Protein AF-A0A7J9GZ99-F1 (afdb_monomer)

pLDDT: mean 81.38, std 11.95, range [52.19, 95.25]

Sequence (91 aa):
MSDDDSWSSFKKRAFVMGINEGNVNHETIGKQIVQRCGGVPLAINAIGSILCFKSQESEWLRVKDSEMWDLEDEGKRMLIVLKLSYKHLPP

Foldseek 3Di:
DPLVVLLVLLCCQLCVVVLCPPPPLLSVLLSLLSVLVVPPNLLSNLVSNLNNPPNDSVVSVCSSPPCLSVPPDPVSSSVVSVVSSVVPDDD

Solvent-accessible surface area (backbone atoms only — not comparable to full-atom values): 5171 Å² total; per-residue (Å²): 104,54,71,67,57,42,46,52,52,23,48,62,34,31,34,67,75,52,81,54,60,91,39,66,66,58,53,55,53,49,51,54,38,45,59,74,38,70,51,39,66,68,55,33,45,35,52,13,53,52,41,39,79,53,82,50,67,67,59,54,48,51,62,63,71,34,73,63,77,72,49,91,47,66,67,59,34,49,54,50,49,50,52,56,36,58,74,69,54,81,134

Radius of gyration: 12.13 Å; Cα contacts (8 Å, |Δi|>4): 85; chains: 1; bounding box: 30×29×25 Å

InterPro domains:
  IPR027417 P-loop containing nucleoside triphosphate hydrolase [SSF52540] (1-91)
  IPR042197 Apoptotic protease-activating factors, helical domain [G3DSA:1.10.8.430] (1-90)

Organism: NCBI:txid34285

Structure (mmCIF, N/CA/C/O backbone):
data_AF-A0A7J9GZ99-F1
#
_entry.id   AF-A0A7J9GZ99-F1
#
loop_
_atom_site.group_PDB
_atom_site.id
_atom_site.type_symbol
_atom_site.label_atom_id
_atom_site.label_alt_id
_atom_site.label_comp_id
_atom_site.label_asym_id
_atom_site.label_entity_id
_atom_site.label_seq_id
_atom_site.pdbx_PDB_ins_code
_atom_site.Cartn_x
_atom_site.Cartn_y
_atom_site.Cartn_z
_atom_site.occupancy
_atom_site.B_iso_or_equiv
_atom_site.auth_seq_id
_atom_site.auth_comp_id
_atom_site.auth_asym_id
_atom_site.auth_atom_id
_atom_site.pdbx_PDB_model_num
ATOM 1 N N . MET A 1 1 ? -11.427 5.776 -10.040 1.00 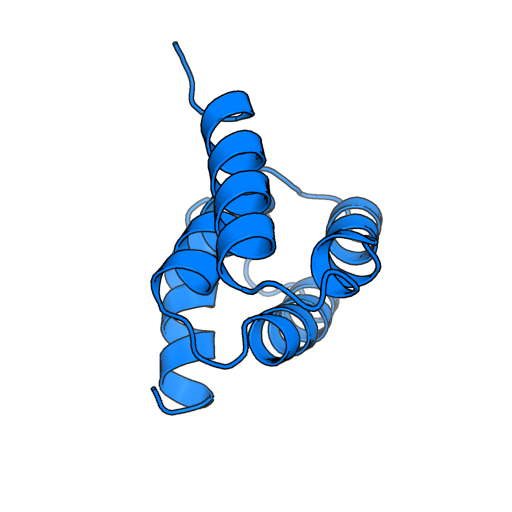61.34 1 MET A N 1
ATOM 2 C CA . MET A 1 1 ? -10.377 5.036 -10.775 1.00 61.34 1 MET A CA 1
ATOM 3 C C . MET A 1 1 ? -10.813 3.585 -10.849 1.00 61.34 1 MET A C 1
ATOM 5 O O . MET A 1 1 ? -11.514 3.169 -9.936 1.00 61.34 1 MET A O 1
ATOM 9 N N . SER A 1 2 ? -10.458 2.847 -11.903 1.00 84.50 2 SER A N 1
ATOM 10 C CA . SER A 1 2 ? -10.588 1.384 -11.874 1.00 84.50 2 SER A CA 1
ATOM 11 C C . SER A 1 2 ? -9.579 0.795 -10.882 1.00 84.50 2 SER A C 1
ATOM 13 O O . SER A 1 2 ? -8.513 1.384 -10.682 1.00 84.50 2 SER A O 1
ATOM 15 N N . ASP A 1 3 ? -9.875 -0.367 -10.302 1.00 81.12 3 ASP A N 1
ATOM 16 C CA . ASP A 1 3 ? -8.941 -1.089 -9.429 1.00 81.12 3 ASP A CA 1
ATOM 17 C C . ASP A 1 3 ? -7.609 -1.378 -10.143 1.00 81.12 3 ASP A C 1
ATOM 19 O O . ASP A 1 3 ? -6.537 -1.250 -9.545 1.00 81.12 3 ASP A O 1
ATOM 23 N N . ASP A 1 4 ? -7.659 -1.656 -11.450 1.00 86.19 4 ASP A N 1
ATOM 24 C CA . ASP A 1 4 ? -6.471 -1.871 -12.282 1.00 86.19 4 ASP A CA 1
ATOM 25 C C . ASP A 1 4 ? -5.636 -0.591 -12.453 1.00 86.19 4 ASP A C 1
ATOM 27 O O . ASP A 1 4 ? -4.404 -0.624 -12.363 1.00 86.19 4 ASP A O 1
ATOM 31 N N . ASP A 1 5 ? -6.290 0.562 -12.633 1.00 89.69 5 ASP A N 1
ATOM 32 C CA . ASP A 1 5 ? -5.613 1.861 -12.739 1.00 89.69 5 ASP A CA 1
ATOM 33 C C . ASP A 1 5 ? -4.963 2.255 -11.409 1.00 89.69 5 ASP A C 1
ATOM 35 O O . ASP A 1 5 ? -3.853 2.804 -11.371 1.00 89.69 5 ASP A O 1
ATOM 39 N N . SER A 1 6 ? -5.657 1.972 -10.305 1.00 92.38 6 SER A N 1
ATOM 40 C CA . SER A 1 6 ? -5.185 2.214 -8.947 1.00 92.38 6 SER A CA 1
ATOM 41 C C . SER A 1 6 ? -3.976 1.340 -8.626 1.00 92.38 6 SER A C 1
ATOM 43 O O . SER A 1 6 ? -2.964 1.858 -8.145 1.00 92.38 6 SER A O 1
ATOM 45 N N . TRP A 1 7 ? -4.024 0.049 -8.968 1.00 94.00 7 TRP A N 1
ATOM 46 C CA . TRP A 1 7 ? -2.888 -0.857 -8.823 1.00 94.00 7 TRP A CA 1
ATOM 47 C C . TRP A 1 7 ? -1.701 -0.440 -9.697 1.00 94.00 7 TRP A C 1
ATOM 49 O O . TRP A 1 7 ? -0.575 -0.369 -9.209 1.00 94.00 7 TRP A O 1
ATOM 59 N N . SER A 1 8 ? -1.934 -0.094 -10.965 1.00 92.31 8 SER A N 1
ATOM 60 C CA . SER A 1 8 ? -0.885 0.376 -11.879 1.00 92.31 8 SER A CA 1
ATOM 61 C C . SER A 1 8 ? -0.187 1.637 -11.356 1.00 92.31 8 SER A C 1
ATOM 63 O O . SER A 1 8 ? 1.044 1.715 -11.329 1.00 92.31 8 SER A O 1
ATOM 65 N N . SER A 1 9 ? -0.961 2.610 -10.869 1.00 91.56 9 SER A N 1
ATOM 66 C CA . SER A 1 9 ? -0.428 3.850 -10.291 1.00 91.56 9 SER A CA 1
ATOM 67 C C . SER A 1 9 ? 0.369 3.589 -9.015 1.00 91.56 9 SER A C 1
ATOM 69 O O . SER A 1 9 ? 1.467 4.121 -8.853 1.00 91.56 9 SER A O 1
ATOM 71 N N . PHE A 1 10 ? -0.146 2.726 -8.139 1.00 93.44 10 PHE A N 1
ATOM 72 C CA . PHE A 1 10 ? 0.563 2.292 -6.943 1.00 93.44 10 PHE A CA 1
ATOM 73 C C . PHE A 1 10 ? 1.886 1.611 -7.294 1.00 93.44 10 PHE A C 1
ATOM 75 O O . PHE A 1 10 ? 2.930 1.987 -6.764 1.00 93.44 10 PHE A O 1
ATOM 82 N N . LYS A 1 11 ? 1.859 0.646 -8.223 1.00 92.19 11 LYS A N 1
ATOM 83 C CA . LYS A 1 11 ? 3.028 -0.152 -8.600 1.00 92.19 11 LYS A CA 1
ATOM 84 C C . LYS A 1 11 ? 4.156 0.736 -9.132 1.00 92.19 11 LYS A C 1
ATOM 86 O O . LYS A 1 11 ? 5.299 0.595 -8.705 1.00 92.19 11 LYS A O 1
ATOM 91 N N . LYS A 1 12 ? 3.825 1.730 -9.965 1.00 91.00 12 LYS A N 1
ATOM 92 C CA . LYS A 1 12 ? 4.782 2.735 -10.468 1.00 91.00 12 LYS A CA 1
ATOM 93 C C . LYS A 1 12 ? 5.469 3.541 -9.363 1.00 91.00 12 LYS A C 1
ATOM 95 O O . LYS A 1 12 ? 6.576 4.021 -9.574 1.00 91.00 12 LYS A O 1
ATOM 100 N N . ARG A 1 13 ? 4.819 3.724 -8.211 1.00 90.00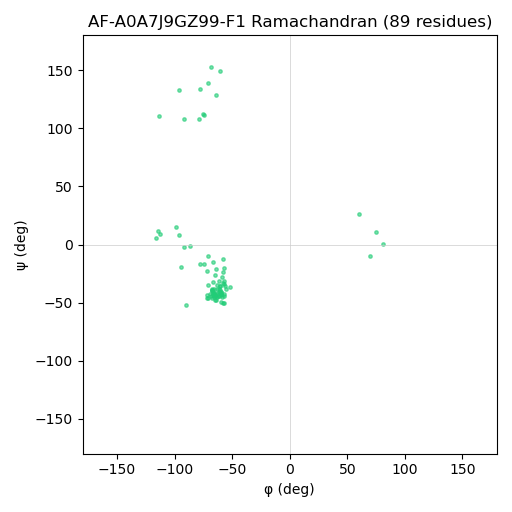 13 ARG A N 1
ATOM 101 C CA . ARG A 1 13 ? 5.373 4.461 -7.066 1.00 90.00 13 ARG A CA 1
ATOM 102 C C . ARG A 1 13 ? 6.135 3.541 -6.116 1.00 90.00 13 ARG A C 1
ATOM 104 O O . ARG A 1 13 ? 7.294 3.810 -5.831 1.00 90.00 13 ARG A O 1
ATOM 111 N N . ALA A 1 14 ? 5.515 2.445 -5.686 1.00 89.50 14 ALA A N 1
ATOM 112 C CA . ALA A 1 14 ? 6.049 1.542 -4.664 1.00 89.50 14 ALA A CA 1
ATOM 113 C C . ALA A 1 14 ? 7.231 0.685 -5.133 1.00 89.50 14 ALA A C 1
ATOM 115 O O . ALA A 1 14 ? 8.024 0.240 -4.310 1.00 89.50 14 ALA A O 1
ATOM 116 N N . PHE A 1 15 ? 7.376 0.466 -6.440 1.00 89.50 15 PHE A N 1
ATOM 117 C CA . PHE A 1 15 ? 8.426 -0.393 -6.995 1.00 89.50 15 PHE A CA 1
ATOM 118 C C . PHE A 1 15 ? 9.439 0.380 -7.847 1.00 89.50 15 PHE A C 1
ATOM 120 O O . PHE A 1 15 ? 10.272 -0.231 -8.504 1.00 89.50 15 PHE A O 1
ATOM 127 N N . VAL A 1 16 ? 9.417 1.720 -7.811 1.00 85.38 16 VAL A N 1
ATOM 128 C CA . VAL A 1 16 ? 10.275 2.576 -8.654 1.00 85.38 16 VAL A CA 1
ATOM 129 C C . VAL A 1 16 ? 11.776 2.305 -8.481 1.00 85.38 16 VAL A C 1
ATOM 131 O O . VAL A 1 16 ? 12.540 2.456 -9.426 1.00 85.38 16 VAL A O 1
ATOM 134 N N . MET A 1 17 ? 12.204 1.891 -7.284 1.00 77.62 17 MET A N 1
ATOM 135 C CA . MET A 1 17 ? 13.610 1.603 -6.982 1.00 77.62 17 MET A CA 1
ATOM 136 C C . MET A 1 17 ? 14.035 0.170 -7.332 1.00 77.62 17 MET A C 1
ATOM 138 O O . MET A 1 17 ? 15.178 -0.197 -7.078 1.00 77.62 17 MET A O 1
ATOM 142 N N . GLY A 1 18 ? 13.128 -0.676 -7.832 1.00 76.12 18 GLY A N 1
ATOM 143 C CA . GLY A 1 18 ? 13.405 -2.085 -8.142 1.00 76.12 18 GLY A CA 1
ATOM 144 C C . GLY A 1 18 ? 13.638 -2.990 -6.921 1.00 76.12 18 GLY A C 1
ATOM 145 O O . GLY A 1 18 ? 13.632 -4.205 -7.063 1.00 76.12 18 GLY A O 1
ATOM 146 N N . ILE A 1 19 ? 13.767 -2.425 -5.712 1.00 71.31 19 ILE A N 1
ATOM 147 C CA . ILE A 1 19 ? 14.067 -3.139 -4.451 1.00 71.31 19 ILE A CA 1
ATOM 148 C C . ILE A 1 19 ? 13.111 -4.314 -4.204 1.00 71.31 19 ILE A C 1
ATOM 150 O O . ILE A 1 19 ? 13.521 -5.356 -3.702 1.00 71.31 19 ILE A O 1
ATOM 154 N N . ASN A 1 20 ? 11.842 -4.147 -4.576 1.00 74.31 20 ASN A N 1
ATOM 155 C CA . ASN A 1 20 ? 10.785 -5.131 -4.351 1.00 74.31 20 ASN A CA 1
ATOM 156 C C . ASN A 1 20 ? 10.191 -5.686 -5.655 1.00 74.31 20 ASN A C 1
ATOM 158 O O . ASN A 1 20 ? 9.180 -6.388 -5.610 1.00 74.31 20 ASN A O 1
ATOM 162 N N . GLU A 1 21 ? 10.740 -5.324 -6.819 1.00 73.88 21 GLU A N 1
ATOM 163 C CA . GLU A 1 21 ? 10.158 -5.694 -8.111 1.00 73.88 21 GLU A CA 1
ATOM 164 C C . GLU A 1 21 ? 10.181 -7.221 -8.300 1.00 73.88 21 GLU A C 1
ATOM 166 O O . GLU A 1 21 ? 11.198 -7.874 -8.085 1.00 73.88 21 GLU A O 1
ATOM 171 N N . GLY A 1 22 ? 9.030 -7.810 -8.645 1.00 73.44 22 GLY A N 1
ATOM 172 C CA . GLY A 1 22 ? 8.875 -9.264 -8.786 1.00 73.44 22 GLY A CA 1
ATOM 173 C C . GLY A 1 22 ? 8.668 -10.034 -7.474 1.00 73.44 22 GLY A C 1
ATOM 174 O O . GLY A 1 22 ? 8.498 -11.252 -7.507 1.00 73.44 22 GLY A O 1
ATOM 175 N N . ASN A 1 23 ? 8.627 -9.361 -6.317 1.00 84.75 23 ASN A N 1
ATOM 176 C CA . ASN A 1 23 ? 8.309 -10.012 -5.048 1.00 84.75 23 ASN A CA 1
ATOM 177 C C . ASN A 1 23 ? 6.790 -10.225 -4.897 1.00 84.75 23 ASN A C 1
ATOM 179 O O . ASN A 1 23 ? 6.032 -9.288 -4.637 1.00 84.75 23 ASN A O 1
ATOM 183 N N . VAL A 1 24 ? 6.358 -11.485 -5.014 1.00 88.06 24 VAL A N 1
ATOM 184 C CA . VAL A 1 24 ? 4.944 -11.902 -4.959 1.00 88.06 24 VAL A CA 1
ATOM 185 C C . VAL A 1 24 ? 4.253 -11.485 -3.653 1.00 88.06 24 VAL A C 1
ATOM 187 O O . VAL A 1 24 ? 3.073 -11.118 -3.674 1.00 88.06 24 VAL A O 1
ATOM 190 N N . ASN A 1 25 ? 4.968 -11.476 -2.525 1.00 90.44 25 ASN A N 1
ATOM 191 C CA . ASN A 1 25 ? 4.393 -11.099 -1.233 1.00 90.44 25 ASN A CA 1
ATOM 192 C C . ASN A 1 25 ? 4.126 -9.591 -1.169 1.00 90.44 25 ASN A C 1
ATOM 194 O O . ASN A 1 25 ? 3.018 -9.178 -0.820 1.00 90.44 25 ASN A O 1
ATOM 198 N N . HIS A 1 26 ? 5.090 -8.765 -1.591 1.00 92.19 26 HIS A N 1
ATOM 199 C CA . HIS A 1 26 ? 4.900 -7.313 -1.674 1.00 92.19 26 HIS A CA 1
ATOM 200 C C . HIS A 1 26 ? 3.786 -6.938 -2.655 1.00 92.19 26 HIS A C 1
ATOM 202 O O . HIS A 1 26 ? 2.987 -6.049 -2.364 1.00 92.19 26 HIS A O 1
ATOM 208 N N . GLU A 1 27 ? 3.668 -7.636 -3.789 1.00 93.25 27 GLU A N 1
ATOM 209 C CA . GLU A 1 27 ? 2.561 -7.397 -4.717 1.00 93.25 27 GLU A CA 1
ATOM 210 C C . GLU A 1 27 ? 1.200 -7.750 -4.107 1.00 93.25 27 GLU A C 1
ATOM 212 O O . GLU A 1 27 ? 0.237 -6.992 -4.244 1.00 93.25 27 GLU A O 1
ATOM 217 N N . THR A 1 28 ? 1.122 -8.871 -3.391 1.00 94.75 28 THR A N 1
ATOM 218 C CA . THR A 1 28 ? -0.110 -9.321 -2.732 1.00 94.75 28 THR A CA 1
ATOM 219 C C . THR A 1 28 ? -0.551 -8.341 -1.646 1.00 94.75 28 THR A C 1
ATOM 221 O O . THR A 1 28 ? -1.711 -7.925 -1.620 1.00 94.75 28 THR A O 1
ATOM 224 N N . ILE A 1 29 ? 0.373 -7.915 -0.780 1.00 95.25 29 ILE A N 1
ATOM 225 C CA . ILE A 1 29 ? 0.089 -6.936 0.277 1.00 95.25 29 ILE A CA 1
ATOM 226 C C . ILE A 1 29 ? -0.247 -5.573 -0.336 1.00 95.25 29 ILE A C 1
ATOM 228 O O . ILE A 1 29 ? -1.206 -4.927 0.083 1.00 95.25 29 ILE A O 1
ATOM 232 N N . GLY A 1 30 ? 0.488 -5.155 -1.368 1.00 94.00 30 GLY A N 1
ATOM 233 C CA . GLY A 1 30 ? 0.254 -3.900 -2.076 1.00 94.00 30 GLY A CA 1
ATOM 234 C C . GLY A 1 30 ? -1.158 -3.797 -2.651 1.00 94.00 30 GLY A C 1
ATOM 235 O O . GLY A 1 30 ? -1.805 -2.766 -2.488 1.00 94.00 30 GLY A O 1
ATOM 236 N N . LYS A 1 31 ? -1.684 -4.871 -3.252 1.00 94.88 31 LYS A N 1
ATOM 237 C CA . LYS A 1 31 ? -3.071 -4.900 -3.751 1.00 94.88 31 LYS A CA 1
ATOM 238 C C . LYS A 1 31 ? -4.095 -4.693 -2.632 1.00 94.88 31 LYS A C 1
ATOM 240 O O . LYS A 1 31 ? -5.039 -3.929 -2.811 1.00 94.88 31 LYS A O 1
ATOM 245 N N . GLN A 1 32 ? -3.884 -5.300 -1.463 1.00 94.38 32 GLN A N 1
ATOM 246 C CA . GLN A 1 32 ? -4.761 -5.105 -0.299 1.00 94.38 32 GLN A CA 1
ATOM 247 C C . GLN A 1 32 ? -4.700 -3.661 0.225 1.00 94.38 32 GLN A C 1
ATOM 249 O O . GLN A 1 32 ? -5.720 -3.085 0.595 1.00 94.38 32 GLN A O 1
ATOM 254 N N . ILE A 1 33 ? -3.515 -3.046 0.219 1.00 92.62 33 ILE A N 1
ATOM 255 C CA . ILE A 1 33 ? -3.342 -1.634 0.583 1.00 92.62 33 ILE A CA 1
ATOM 256 C C . ILE A 1 33 ? -4.085 -0.724 -0.401 1.00 92.62 33 ILE A C 1
ATOM 258 O O . ILE A 1 33 ? -4.788 0.189 0.023 1.00 92.62 33 ILE A O 1
ATOM 262 N N . VAL A 1 34 ? -3.990 -0.989 -1.707 1.00 92.44 34 VAL A N 1
ATOM 263 C CA . VAL A 1 34 ? -4.707 -0.219 -2.736 1.00 92.44 34 VAL A CA 1
ATOM 264 C C . VAL A 1 34 ? -6.222 -0.298 -2.550 1.00 92.44 34 VAL A C 1
ATOM 266 O O . VAL A 1 34 ? -6.892 0.727 -2.670 1.00 92.44 34 VAL A O 1
ATOM 269 N N . GLN A 1 35 ? -6.754 -1.466 -2.185 1.00 90.62 35 GLN A N 1
ATOM 270 C CA . GLN A 1 35 ? -8.172 -1.610 -1.844 1.00 90.62 35 GLN A CA 1
ATOM 271 C C . GLN A 1 35 ? -8.559 -0.730 -0.646 1.00 90.62 35 GLN A C 1
ATOM 273 O O . GLN A 1 35 ? -9.583 -0.051 -0.690 1.00 90.62 35 GLN A O 1
ATOM 278 N N . ARG A 1 36 ? -7.712 -0.655 0.393 1.00 87.75 36 ARG A N 1
ATOM 279 C CA . ARG A 1 36 ? -7.941 0.243 1.542 1.00 87.75 36 ARG A CA 1
ATOM 280 C C . ARG A 1 36 ? -7.892 1.730 1.175 1.00 87.75 36 ARG A C 1
ATOM 282 O O . ARG A 1 36 ? -8.554 2.531 1.829 1.00 87.75 36 ARG A O 1
ATOM 289 N N . CYS A 1 37 ? -7.172 2.105 0.116 1.00 86.19 37 CYS A N 1
ATOM 290 C CA . CYS A 1 37 ? -7.160 3.478 -0.397 1.00 86.19 37 CYS A CA 1
ATOM 291 C C . CYS A 1 37 ? -8.474 3.905 -1.078 1.00 86.19 37 CYS A C 1
ATOM 293 O O . CYS A 1 37 ? -8.599 5.080 -1.419 1.00 86.19 37 CYS A O 1
ATOM 295 N N . GLY A 1 38 ? -9.419 2.992 -1.342 1.00 83.62 38 GLY A N 1
ATOM 296 C CA . GLY A 1 38 ? -10.747 3.330 -1.873 1.00 83.62 38 GLY A CA 1
ATOM 297 C C . GLY A 1 38 ? -10.739 4.039 -3.234 1.00 83.62 38 GLY A C 1
ATOM 298 O O . GLY A 1 38 ? -11.634 4.824 -3.528 1.00 83.62 38 GLY A O 1
ATOM 299 N N . GLY A 1 39 ? -9.703 3.831 -4.054 1.00 83.12 39 GLY A N 1
ATOM 300 C CA . GLY A 1 39 ? -9.578 4.488 -5.361 1.00 83.12 39 GLY A CA 1
ATOM 301 C C . GLY A 1 39 ? -9.183 5.971 -5.309 1.00 83.12 39 GLY A C 1
ATOM 302 O O . GLY A 1 39 ? -9.217 6.632 -6.349 1.00 83.12 39 GLY A O 1
ATOM 303 N N . VAL A 1 40 ? -8.781 6.493 -4.142 1.00 86.38 40 VAL A N 1
ATOM 304 C CA . VAL A 1 40 ? -8.337 7.885 -3.961 1.00 86.38 40 VAL A CA 1
ATOM 305 C C . VAL A 1 40 ? -6.915 8.063 -4.524 1.00 86.38 40 VAL A C 1
ATOM 307 O O . VAL A 1 40 ? -5.955 7.548 -3.938 1.00 86.38 40 VAL A O 1
ATOM 310 N N . PRO A 1 41 ? -6.718 8.823 -5.625 1.00 84.75 41 PRO A N 1
ATOM 311 C CA . PRO A 1 41 ? -5.423 8.896 -6.311 1.00 84.75 41 PRO A CA 1
ATOM 312 C C . PRO A 1 41 ? -4.290 9.435 -5.429 1.00 84.75 41 PRO A C 1
ATOM 314 O O . PRO A 1 41 ? -3.143 8.997 -5.538 1.00 84.75 41 PRO A O 1
ATOM 317 N N . LEU A 1 42 ? -4.598 10.395 -4.553 1.00 84.19 42 LEU A N 1
ATOM 318 C CA . LEU A 1 42 ? -3.608 11.008 -3.669 1.00 84.19 42 LEU A CA 1
ATOM 319 C C . LEU A 1 42 ? -3.109 10.018 -2.609 1.00 84.19 42 LEU A C 1
ATOM 321 O O . LEU A 1 42 ? -1.901 9.900 -2.415 1.00 84.19 42 LEU A O 1
ATOM 325 N N . ALA A 1 43 ? -4.019 9.265 -1.983 1.00 85.38 43 ALA A N 1
ATOM 326 C CA . ALA A 1 43 ? -3.671 8.242 -0.999 1.00 85.38 43 ALA A CA 1
ATOM 327 C C . ALA A 1 43 ? -2.819 7.130 -1.627 1.00 85.38 43 ALA A C 1
ATOM 329 O O . ALA A 1 43 ? -1.778 6.763 -1.085 1.00 85.38 43 ALA A O 1
ATOM 330 N N . ILE A 1 44 ? -3.210 6.665 -2.818 1.00 90.25 44 ILE A N 1
ATOM 331 C CA . ILE A 1 44 ? -2.474 5.653 -3.585 1.00 90.25 44 ILE A CA 1
ATOM 332 C C . ILE A 1 44 ? -1.037 6.105 -3.864 1.00 90.25 44 ILE A C 1
ATOM 334 O O . ILE A 1 44 ? -0.091 5.362 -3.601 1.00 90.25 44 ILE A O 1
ATOM 338 N N . ASN A 1 45 ? -0.861 7.326 -4.378 1.00 87.44 45 ASN A N 1
ATOM 339 C CA . ASN A 1 45 ? 0.465 7.847 -4.707 1.00 87.44 45 ASN A CA 1
ATOM 340 C C . ASN A 1 45 ? 1.335 8.044 -3.465 1.00 87.44 45 ASN A C 1
ATOM 342 O O . ASN A 1 45 ? 2.512 7.695 -3.481 1.00 87.44 45 ASN A O 1
ATOM 346 N N . ALA A 1 46 ? 0.764 8.600 -2.400 1.00 86.38 46 ALA A N 1
ATOM 347 C CA . ALA A 1 46 ? 1.482 8.873 -1.166 1.00 86.38 46 ALA A CA 1
ATOM 348 C C . ALA A 1 46 ? 1.952 7.580 -0.483 1.00 86.38 46 ALA A C 1
ATOM 350 O O . ALA A 1 46 ? 3.131 7.448 -0.163 1.00 86.38 46 ALA A O 1
ATOM 351 N N . ILE A 1 47 ? 1.074 6.581 -0.346 1.00 90.06 47 ILE A N 1
ATOM 352 C CA . ILE A 1 47 ? 1.460 5.293 0.244 1.00 90.06 47 ILE A CA 1
ATOM 353 C C . ILE A 1 47 ? 2.434 4.535 -0.655 1.00 90.06 47 ILE A C 1
ATOM 355 O O . ILE A 1 47 ? 3.396 3.960 -0.147 1.00 90.06 47 ILE A O 1
ATOM 359 N N . GLY A 1 48 ? 2.251 4.586 -1.977 1.00 91.12 48 GLY A N 1
ATOM 360 C CA . GLY A 1 48 ? 3.229 4.031 -2.906 1.00 91.12 48 GLY A CA 1
ATOM 361 C C . GLY A 1 48 ? 4.619 4.648 -2.712 1.00 91.12 48 GLY A C 1
ATOM 362 O O . GLY A 1 48 ? 5.602 3.924 -2.616 1.00 91.12 48 GLY A O 1
ATOM 363 N N . SER A 1 49 ? 4.708 5.971 -2.560 1.00 88.31 49 SER A N 1
ATOM 364 C CA . SER A 1 49 ? 5.977 6.655 -2.275 1.00 88.31 49 SER A CA 1
ATOM 365 C C . SER A 1 49 ? 6.559 6.315 -0.899 1.00 88.31 49 SER A C 1
ATOM 367 O O . SER A 1 49 ? 7.771 6.278 -0.753 1.00 88.31 49 SER A O 1
ATOM 369 N N . ILE A 1 50 ? 5.737 6.045 0.119 1.00 87.56 50 ILE A N 1
ATOM 370 C CA . ILE A 1 50 ? 6.236 5.597 1.431 1.00 87.56 50 ILE A CA 1
ATOM 371 C C . ILE A 1 50 ? 6.850 4.196 1.317 1.00 87.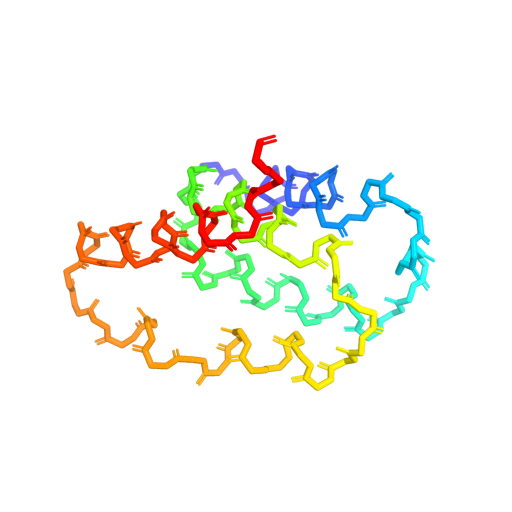56 50 ILE A C 1
ATOM 373 O O . ILE A 1 50 ? 7.936 3.944 1.838 1.00 87.56 50 ILE A O 1
ATOM 377 N N . LEU A 1 51 ? 6.156 3.281 0.637 1.00 90.38 51 LEU A N 1
ATOM 378 C CA . LEU A 1 51 ? 6.551 1.875 0.537 1.00 90.38 51 LEU A CA 1
ATOM 379 C C . LEU A 1 51 ? 7.731 1.634 -0.408 1.00 90.38 51 LEU A C 1
ATOM 381 O O . LEU A 1 51 ? 8.380 0.596 -0.298 1.00 90.38 51 LEU A O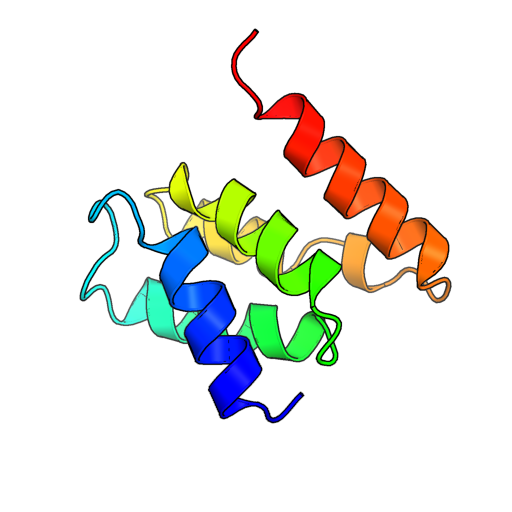 1
ATOM 385 N N . CYS A 1 52 ? 8.073 2.587 -1.282 1.00 89.06 52 CYS A N 1
ATOM 386 C CA . CYS A 1 52 ? 9.230 2.436 -2.166 1.00 89.06 52 CYS A CA 1
ATOM 387 C C . CYS A 1 52 ? 10.570 2.364 -1.420 1.00 89.06 52 CYS A C 1
ATOM 389 O O . CYS A 1 52 ? 11.525 1.787 -1.934 1.00 89.06 52 CYS A O 1
ATOM 391 N N . PHE A 1 53 ? 10.616 2.868 -0.184 1.00 84.62 53 PHE A N 1
ATOM 392 C CA . PHE A 1 53 ? 11.781 2.803 0.700 1.00 84.62 53 PHE A CA 1
ATOM 393 C C . PHE A 1 53 ? 11.733 1.626 1.691 1.00 84.62 53 PHE A C 1
ATOM 395 O O . PHE A 1 53 ? 12.538 1.572 2.621 1.00 84.62 53 PHE A O 1
ATOM 402 N N . LYS A 1 54 ? 10.765 0.710 1.552 1.00 86.25 54 LYS A N 1
ATOM 403 C CA . LYS A 1 54 ? 10.503 -0.390 2.492 1.00 86.25 54 LYS A CA 1
ATOM 404 C C . LYS A 1 54 ? 10.791 -1.723 1.825 1.00 86.25 54 LYS A C 1
ATOM 406 O O . LYS A 1 54 ? 10.057 -2.111 0.923 1.00 86.25 54 LYS A O 1
ATOM 411 N N . SER A 1 55 ? 11.841 -2.418 2.253 1.00 87.00 55 SER A N 1
ATOM 412 C CA . SER A 1 55 ? 12.247 -3.711 1.681 1.00 87.00 55 SER A CA 1
ATOM 413 C C . SER A 1 55 ? 11.682 -4.918 2.430 1.00 87.00 55 SER A C 1
ATOM 415 O O . SER A 1 55 ? 11.662 -6.020 1.887 1.00 87.00 55 SER A O 1
ATOM 417 N N . GLN A 1 56 ? 11.243 -4.731 3.678 1.00 90.00 56 GLN A N 1
ATOM 418 C CA . GLN A 1 56 ? 10.783 -5.828 4.520 1.00 90.00 56 GLN A CA 1
ATOM 419 C C . GLN A 1 56 ? 9.265 -5.971 4.455 1.00 90.00 56 GLN A C 1
ATOM 421 O O . GLN A 1 56 ? 8.522 -5.013 4.678 1.00 90.00 56 GLN A O 1
ATOM 426 N N . GLU A 1 57 ? 8.798 -7.206 4.279 1.00 91.25 57 GLU A N 1
ATOM 427 C CA . GLU A 1 57 ? 7.369 -7.536 4.239 1.00 91.25 57 GLU A CA 1
ATOM 428 C C . GLU A 1 57 ? 6.621 -7.049 5.492 1.00 91.25 57 GLU A C 1
ATOM 430 O O . GLU A 1 57 ? 5.511 -6.522 5.414 1.00 91.25 57 GLU A O 1
ATOM 435 N N . SER A 1 58 ? 7.261 -7.144 6.661 1.00 92.06 58 SER A N 1
ATOM 436 C CA . SER A 1 58 ? 6.694 -6.680 7.928 1.00 92.06 58 SER A CA 1
ATOM 437 C C . SER A 1 58 ? 6.409 -5.176 7.939 1.00 92.06 58 SER A C 1
ATOM 439 O O . SER A 1 58 ? 5.450 -4.741 8.572 1.00 92.06 58 SER A O 1
ATOM 441 N N . GLU A 1 59 ? 7.183 -4.363 7.219 1.00 90.94 59 GLU A N 1
ATOM 442 C CA . GLU A 1 59 ? 6.929 -2.926 7.102 1.00 90.94 59 GLU A CA 1
ATOM 443 C C . GLU A 1 59 ? 5.694 -2.642 6.239 1.00 90.94 59 GLU A C 1
ATOM 445 O O . GLU A 1 59 ? 4.917 -1.741 6.559 1.00 90.94 59 GLU A O 1
ATOM 450 N N . TRP A 1 60 ? 5.460 -3.450 5.204 1.00 93.88 60 TRP A N 1
ATOM 451 C CA . TRP A 1 60 ? 4.260 -3.369 4.369 1.00 93.88 60 TRP A CA 1
ATOM 452 C C . TRP A 1 60 ? 3.010 -3.809 5.133 1.00 93.88 60 TRP A C 1
ATOM 454 O O . TRP A 1 60 ? 1.981 -3.133 5.079 1.00 93.88 60 TRP A O 1
ATOM 464 N N . LEU A 1 61 ? 3.106 -4.894 5.907 1.00 93.06 61 LEU A N 1
ATOM 465 C CA . LEU A 1 61 ? 2.024 -5.351 6.782 1.00 93.06 61 LEU A CA 1
ATOM 466 C C . LEU A 1 61 ? 1.650 -4.288 7.822 1.00 93.06 61 LEU A C 1
ATOM 468 O O . LEU A 1 61 ? 0.469 -4.021 8.017 1.00 93.06 61 LEU A O 1
ATOM 472 N N . ARG A 1 62 ? 2.633 -3.597 8.416 1.00 90.12 62 ARG A N 1
ATOM 473 C CA . ARG A 1 62 ? 2.370 -2.494 9.359 1.00 90.12 62 ARG A CA 1
ATOM 474 C C . ARG A 1 62 ? 1.592 -1.342 8.729 1.00 90.12 62 ARG A C 1
ATOM 476 O O . ARG A 1 62 ? 0.770 -0.739 9.408 1.00 90.12 62 ARG A O 1
ATOM 483 N N . VAL A 1 63 ? 1.832 -1.031 7.454 1.00 89.44 63 VAL A N 1
ATOM 484 C CA . VAL A 1 63 ? 1.049 -0.022 6.719 1.00 89.44 63 VAL A CA 1
ATOM 485 C C . VAL A 1 63 ? -0.356 -0.543 6.421 1.00 89.44 63 VAL A C 1
ATOM 487 O O . VAL A 1 63 ? -1.328 0.182 6.622 1.00 89.44 63 VAL A O 1
ATOM 490 N N . LYS A 1 64 ? -0.487 -1.801 5.985 1.00 90.44 64 LYS A N 1
ATOM 491 C CA . LYS A 1 64 ? -1.786 -2.435 5.711 1.00 90.44 64 LYS A CA 1
ATOM 492 C C . LYS A 1 64 ? -2.691 -2.480 6.945 1.00 90.44 64 LYS A C 1
ATOM 494 O O . LYS A 1 64 ? -3.879 -2.202 6.825 1.00 90.44 64 LYS A O 1
ATOM 499 N N . ASP A 1 65 ? -2.128 -2.813 8.100 1.00 88.62 65 ASP A N 1
ATOM 500 C CA . ASP A 1 65 ? -2.860 -3.034 9.354 1.00 88.62 65 ASP A CA 1
ATOM 501 C C . ASP A 1 65 ? -2.822 -1.816 10.290 1.00 88.62 65 ASP A C 1
ATOM 503 O O . ASP A 1 65 ? -3.134 -1.916 11.471 1.00 88.62 65 ASP A O 1
ATOM 507 N N . SER A 1 66 ? -2.427 -0.650 9.772 1.00 84.25 66 SER A N 1
ATOM 508 C CA . SER A 1 66 ? -2.369 0.584 10.552 1.00 84.25 66 SER A CA 1
ATOM 509 C C . SER A 1 66 ? -3.766 1.112 10.896 1.00 84.25 66 SER A C 1
ATOM 511 O O . SER A 1 66 ? -4.635 1.209 10.033 1.00 84.25 66 SER A O 1
ATOM 513 N N . GLU A 1 67 ? -3.9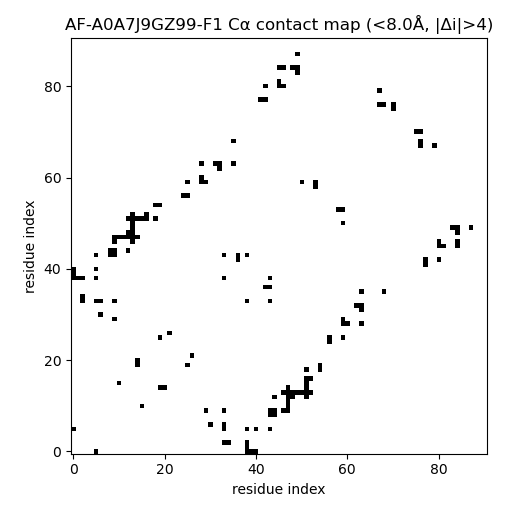26 1.597 12.127 1.00 76.88 67 GLU A N 1
ATOM 514 C CA . GLU A 1 67 ? -5.136 2.282 12.617 1.00 76.88 67 GLU A CA 1
ATOM 515 C C . GLU A 1 67 ? -5.514 3.532 11.796 1.00 76.88 67 GLU A C 1
ATOM 517 O O . GLU A 1 67 ? -6.621 4.053 11.913 1.00 7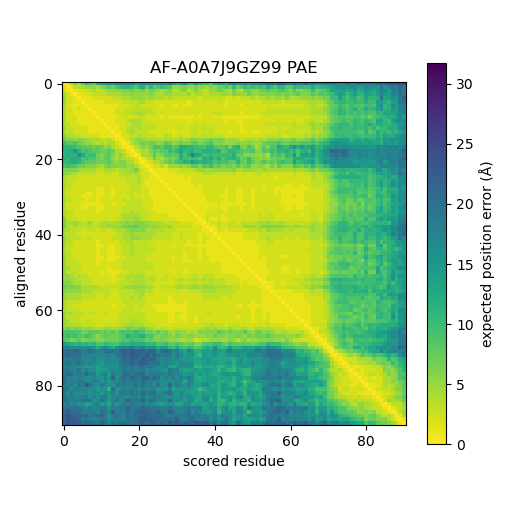6.88 67 GLU A O 1
ATOM 522 N N . MET A 1 68 ? -4.627 4.028 10.916 1.00 75.00 68 MET A N 1
ATOM 523 C CA . MET A 1 68 ? -4.958 5.130 10.004 1.00 75.00 68 MET A CA 1
ATOM 524 C C . MET A 1 68 ? -6.156 4.812 9.100 1.00 75.00 68 MET A C 1
ATOM 526 O O . MET A 1 68 ? -6.821 5.732 8.631 1.00 75.00 68 MET A O 1
ATOM 530 N N . TRP A 1 69 ? -6.441 3.529 8.861 1.00 76.81 69 TRP A N 1
ATOM 531 C CA . TRP A 1 69 ? -7.588 3.084 8.072 1.00 76.81 69 TRP A CA 1
ATOM 532 C C . TRP A 1 69 ? -8.914 3.125 8.828 1.00 76.81 69 TRP A C 1
ATOM 534 O O . TRP A 1 69 ? -9.956 3.108 8.182 1.00 76.81 69 TRP A O 1
ATOM 544 N N . ASP A 1 70 ? -8.891 3.215 10.157 1.00 69.75 70 ASP A N 1
ATOM 545 C CA . ASP A 1 70 ? -10.092 3.136 10.997 1.00 69.75 70 ASP A CA 1
ATOM 546 C C . ASP A 1 70 ? -10.710 4.517 11.272 1.00 69.75 70 ASP A C 1
ATOM 548 O O . ASP A 1 70 ? -11.767 4.641 11.883 1.00 69.75 70 ASP A O 1
ATOM 552 N N . LEU A 1 71 ? -10.084 5.590 10.784 1.00 65.44 71 LEU A N 1
ATOM 553 C CA . LEU A 1 71 ? -10.595 6.951 10.945 1.00 65.44 71 LEU A CA 1
ATOM 554 C C . LEU A 1 71 ? -11.785 7.182 10.014 1.00 65.44 71 LEU A C 1
ATOM 556 O O . LEU A 1 71 ? -11.585 7.254 8.816 1.00 65.44 71 LEU A O 1
ATOM 560 N N . GLU A 1 72 ? -13.012 7.338 10.498 1.00 57.00 72 GLU A N 1
ATOM 561 C CA . GLU A 1 72 ? -14.192 7.574 9.631 1.00 57.00 72 GLU A CA 1
ATOM 562 C C . GLU A 1 72 ? -14.071 8.815 8.717 1.00 57.00 72 GLU A C 1
ATOM 564 O O . GLU A 1 72 ? -14.740 8.913 7.693 1.00 57.00 72 GLU A O 1
ATOM 569 N N . ASP A 1 73 ? -13.180 9.748 9.060 1.00 64.19 73 ASP A N 1
ATOM 570 C CA . ASP A 1 73 ? -12.931 10.989 8.330 1.00 64.19 73 ASP A CA 1
ATOM 571 C C . ASP A 1 73 ? -11.810 10.822 7.286 1.00 64.19 73 ASP A C 1
ATOM 573 O O . ASP A 1 73 ? -10.618 10.739 7.610 1.00 64.19 73 ASP A O 1
ATOM 577 N N . GLU A 1 74 ? -12.198 10.814 6.012 1.00 64.00 74 GLU A N 1
ATOM 578 C CA . GLU A 1 74 ? -11.303 10.721 4.852 1.00 64.00 74 GLU A CA 1
ATOM 579 C C . GLU A 1 74 ? -10.260 11.858 4.807 1.00 64.00 74 GLU A C 1
ATOM 581 O O . GLU A 1 74 ? -9.106 11.643 4.423 1.00 64.00 74 GLU A O 1
ATOM 586 N N . GLY A 1 75 ? -10.619 13.056 5.281 1.00 61.28 75 GLY A N 1
ATOM 587 C CA . GLY A 1 75 ? -9.716 14.200 5.395 1.00 61.28 75 GLY A CA 1
ATOM 588 C C . GLY A 1 75 ? -8.612 13.969 6.427 1.00 61.28 75 GLY A C 1
ATOM 589 O O . GLY A 1 75 ? -7.441 14.252 6.160 1.00 61.28 75 GLY A O 1
ATOM 590 N N . LYS A 1 76 ? -8.941 13.377 7.580 1.00 62.22 76 LYS A N 1
ATOM 591 C CA . LYS A 1 76 ? -7.955 12.979 8.601 1.00 62.22 76 LYS A CA 1
ATOM 592 C C . LYS A 1 76 ? -7.063 11.839 8.113 1.00 62.22 76 LYS A C 1
ATOM 594 O O . LYS A 1 76 ? -5.854 11.901 8.351 1.00 62.22 76 LYS A O 1
ATOM 599 N N . ARG A 1 77 ? -7.612 10.856 7.383 1.00 63.75 77 ARG A N 1
ATOM 600 C CA . ARG A 1 77 ? -6.812 9.799 6.728 1.00 63.75 77 ARG A CA 1
ATOM 601 C C . ARG A 1 77 ? -5.787 10.402 5.772 1.00 63.75 77 ARG A C 1
ATOM 603 O O . ARG A 1 77 ? -4.596 10.112 5.886 1.00 63.75 77 ARG A O 1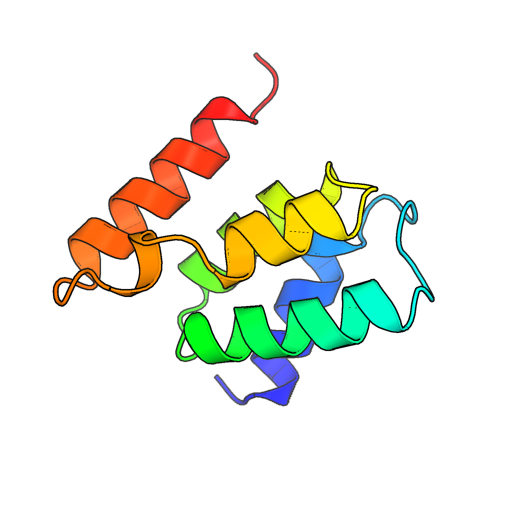
ATOM 610 N N . MET A 1 78 ? -6.220 11.304 4.888 1.00 66.50 78 MET A N 1
ATOM 611 C CA . MET A 1 78 ? -5.320 12.005 3.968 1.00 66.50 78 MET A CA 1
ATOM 612 C C . MET A 1 78 ? -4.252 12.810 4.709 1.00 66.50 78 MET A C 1
ATOM 614 O O . MET A 1 78 ? -3.080 12.746 4.348 1.00 66.50 78 MET A O 1
ATOM 618 N N . LEU A 1 79 ? -4.614 13.523 5.777 1.00 66.62 79 LEU A N 1
ATOM 619 C CA . LEU A 1 79 ? -3.665 14.330 6.544 1.00 66.62 79 LEU A CA 1
ATOM 620 C C . LEU A 1 79 ? -2.573 13.474 7.212 1.00 66.62 79 LEU A C 1
ATOM 622 O O . LEU A 1 79 ? -1.420 13.901 7.294 1.00 66.62 79 LEU A O 1
ATOM 626 N N . ILE A 1 80 ? -2.904 12.257 7.654 1.00 67.19 80 ILE A N 1
ATOM 627 C CA . ILE A 1 80 ? -1.931 11.295 8.195 1.00 67.19 80 ILE A CA 1
ATOM 628 C C . ILE A 1 80 ? -1.037 10.736 7.093 1.00 67.19 80 ILE A C 1
ATOM 630 O O . ILE A 1 80 ? 0.182 10.732 7.251 1.00 67.19 80 ILE A O 1
ATOM 634 N N . VAL A 1 81 ? -1.613 10.327 5.963 1.00 67.00 81 VAL A N 1
ATOM 635 C CA . VAL A 1 81 ? -0.859 9.819 4.807 1.00 67.00 81 VAL A CA 1
ATOM 636 C C . VAL A 1 81 ? 0.125 10.875 4.278 1.00 67.00 81 VAL A C 1
ATOM 638 O O . VAL A 1 81 ? 1.285 10.569 3.990 1.00 67.00 81 VAL A O 1
ATOM 641 N N . LEU A 1 82 ? -0.296 12.140 4.232 1.00 69.94 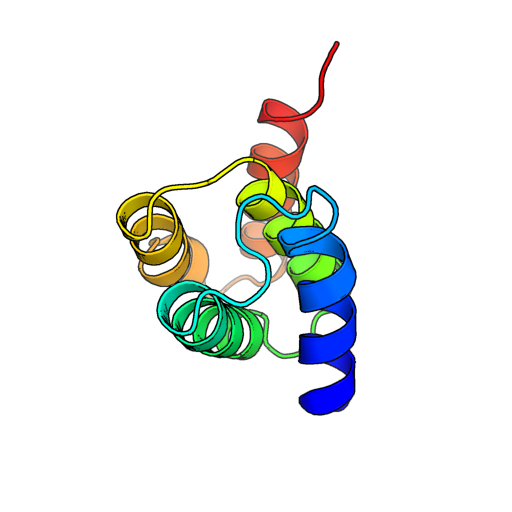82 LEU A N 1
ATOM 642 C CA . LEU A 1 82 ? 0.553 13.273 3.869 1.00 69.94 82 LEU A CA 1
ATOM 643 C C . LEU A 1 82 ? 1.649 13.525 4.912 1.00 69.94 82 LEU A C 1
ATOM 645 O O . LEU A 1 82 ? 2.805 13.706 4.538 1.00 69.94 82 LEU A O 1
ATOM 649 N N . LYS A 1 83 ? 1.332 13.475 6.215 1.00 70.12 83 LYS A N 1
ATOM 650 C CA . LYS A 1 83 ? 2.338 13.593 7.288 1.00 70.12 83 LYS A CA 1
ATOM 651 C C . LYS A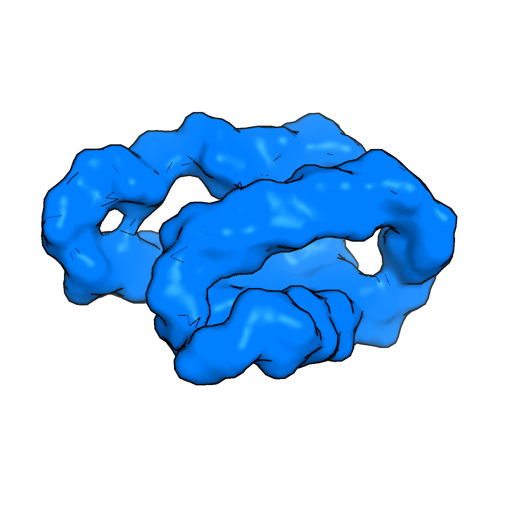 1 83 ? 3.379 12.475 7.236 1.00 70.12 83 LYS A C 1
ATOM 653 O O . LYS A 1 83 ? 4.558 12.743 7.455 1.00 70.12 83 LYS A O 1
ATOM 658 N N . LEU A 1 84 ? 2.959 11.241 6.965 1.00 66.75 84 LEU A N 1
ATOM 659 C CA . LEU A 1 84 ? 3.863 10.102 6.818 1.00 66.75 84 LEU A CA 1
ATOM 660 C C . LEU A 1 84 ? 4.765 10.283 5.596 1.00 66.75 84 LEU A C 1
ATOM 662 O O . LEU A 1 84 ? 5.974 10.128 5.715 1.00 66.75 84 LEU A O 1
ATOM 666 N N . SER A 1 85 ? 4.206 10.712 4.462 1.00 65.81 85 SER A N 1
ATOM 667 C CA . SER A 1 85 ? 4.991 10.997 3.254 1.00 65.81 85 SER A CA 1
ATOM 668 C C . SER A 1 85 ? 6.011 12.111 3.496 1.00 65.81 85 SER A C 1
ATOM 670 O O . SER A 1 85 ? 7.175 11.967 3.141 1.00 65.81 85 SER A O 1
ATOM 672 N N . TYR A 1 86 ? 5.601 13.192 4.168 1.00 68.06 86 TYR A N 1
ATOM 673 C CA . TYR A 1 86 ? 6.467 14.332 4.466 1.00 68.06 86 TYR A CA 1
ATOM 674 C C . TYR A 1 86 ? 7.652 13.960 5.366 1.00 68.06 86 TYR A C 1
ATOM 676 O O . TYR A 1 86 ? 8.766 14.415 5.139 1.00 68.06 86 TYR A O 1
ATOM 684 N N . LYS A 1 87 ? 7.447 13.082 6.356 1.00 61.00 87 LYS A N 1
ATOM 685 C CA . LYS A 1 87 ? 8.526 12.585 7.231 1.00 61.00 87 LYS A CA 1
ATOM 686 C C . LYS A 1 87 ? 9.567 11.718 6.516 1.00 61.00 87 LYS A C 1
ATOM 688 O O . LYS A 1 87 ? 10.620 11.457 7.091 1.00 61.00 87 LYS A O 1
ATOM 693 N N . HIS A 1 88 ? 9.262 11.252 5.309 1.00 58.62 88 HIS A N 1
ATOM 694 C CA . HIS A 1 88 ? 10.131 10.394 4.510 1.00 58.62 88 HIS A CA 1
ATOM 695 C C . HIS A 1 88 ? 10.643 11.088 3.239 1.00 58.62 88 HIS A C 1
ATOM 697 O O . HIS A 1 88 ? 11.270 10.437 2.406 1.00 58.62 88 HIS A O 1
ATOM 703 N N . LEU A 1 89 ? 10.418 12.401 3.100 1.00 53.88 89 LEU A N 1
ATOM 704 C CA . LEU A 1 89 ? 11.088 13.209 2.086 1.00 53.88 89 LEU A CA 1
ATOM 705 C C . LEU A 1 89 ? 12.522 13.525 2.549 1.00 53.88 89 LEU A C 1
ATOM 707 O O . LEU A 1 89 ? 12.709 13.903 3.709 1.00 53.88 89 LEU A O 1
ATOM 711 N N . PRO A 1 90 ? 13.536 13.368 1.680 1.00 52.19 90 PRO A N 1
ATOM 712 C CA . PRO A 1 90 ? 14.870 13.888 1.960 1.00 52.19 90 PRO A CA 1
ATOM 713 C C . PRO A 1 90 ? 14.821 15.424 2.125 1.00 52.19 90 PRO A C 1
ATOM 715 O O . PRO A 1 90 ? 13.939 16.053 1.533 1.00 52.19 90 PRO A O 1
ATOM 718 N N . PRO A 1 91 ? 15.714 16.009 2.949 1.00 53.75 91 PRO A N 1
ATOM 719 C CA . PRO A 1 91 ? 15.782 17.455 3.171 1.00 53.75 91 PRO A CA 1
ATOM 720 C C . PRO A 1 91 ? 16.139 18.246 1.908 1.00 53.75 91 PRO A C 1
ATOM 722 O O . PRO A 1 91 ? 16.797 17.675 1.006 1.00 53.75 91 PRO A O 1
#

Mean predicted aligned error: 7.3 Å

Secondary structure (DSSP, 8-state):
--HHHHHHHHHHHHTTTSTTTT-HHHHHHHHHHHHHTTT-HHHHHHHHHHHTT--SHHHHHHHHT-GGGG-S-HHHHHHHHHHHHHHTS--